Protein AF-A0A0F9D299-F1 (afdb_monomer_lite)

Sequence (82 aa):
MAHFYGTLRGSRGKASRLGTKTSGLDVCAASWAGAIRVHIWHDTSNDVDRFEVRQEAHHGAGVSEPIATGVLGQPAKRQAAE

Radius of gyration: 14.26 Å; chains: 1; bounding box: 33×40×32 Å

Organism: NCBI:txid412755

Secondary structure (DSSP, 8-state):
--SEE--EESSS-EE--EEBTTTBEEEEEEETTEEEEEEEEEETTTTEEEEEEEEE-BTTBS--EEEEEEETTS--EEPPP-

Structure (mmCIF, N/CA/C/O backbone):
data_AF-A0A0F9D299-F1
#
_entry.id   AF-A0A0F9D299-F1
#
loop_
_atom_site.group_PDB
_atom_site.id
_atom_site.type_symbol
_atom_site.label_atom_id
_atom_site.label_alt_id
_atom_site.label_comp_id
_atom_site.label_asym_id
_atom_site.label_entity_id
_atom_site.label_seq_id
_atom_site.pdbx_PDB_ins_code
_atom_site.Cartn_x
_atom_site.Cartn_y
_atom_site.Cartn_z
_atom_site.occupancy
_atom_site.B_iso_or_equiv
_atom_site.auth_seq_id
_atom_site.auth_comp_id
_atom_site.auth_asym_id
_atom_site.auth_atom_id
_atom_site.pdbx_PDB_model_num
ATOM 1 N N . MET A 1 1 ? -10.231 16.576 7.647 1.00 35.69 1 MET A N 1
ATOM 2 C CA . MET A 1 1 ? -9.005 16.071 8.307 1.00 35.69 1 MET A CA 1
ATOM 3 C C . MET A 1 1 ? -8.525 14.856 7.540 1.00 35.69 1 MET A C 1
ATOM 5 O O . MET A 1 1 ? -9.361 14.042 7.168 1.00 35.69 1 MET A O 1
ATOM 9 N N . ALA A 1 2 ? -7.236 14.776 7.218 1.00 30.52 2 ALA A N 1
ATOM 10 C CA . ALA A 1 2 ? -6.713 13.650 6.452 1.00 30.52 2 ALA A CA 1
ATOM 11 C C . ALA A 1 2 ? -6.507 12.450 7.376 1.00 30.52 2 ALA A C 1
ATOM 13 O O . ALA A 1 2 ? -5.901 12.597 8.433 1.00 30.52 2 ALA A O 1
ATOM 14 N N . HIS A 1 3 ? -7.028 11.291 6.982 1.00 36.81 3 HIS A N 1
ATOM 15 C CA . HIS A 1 3 ? -6.948 10.067 7.780 1.00 36.81 3 HIS A CA 1
ATOM 16 C C . HIS A 1 3 ? -5.594 9.356 7.609 1.00 36.81 3 HIS A C 1
ATOM 18 O O . HIS A 1 3 ? -5.131 8.687 8.523 1.00 36.81 3 HIS A O 1
ATOM 24 N N . PHE A 1 4 ? -4.910 9.575 6.479 1.00 37.25 4 PHE A N 1
ATOM 25 C CA . PHE A 1 4 ? -3.624 8.950 6.174 1.00 37.25 4 PHE A CA 1
ATOM 26 C C . PHE A 1 4 ? -2.644 9.968 5.579 1.00 37.25 4 PHE A C 1
ATOM 28 O O . PHE A 1 4 ? -2.983 10.709 4.652 1.00 37.25 4 PHE A O 1
ATOM 35 N N . TYR A 1 5 ? -1.420 9.994 6.112 1.00 41.00 5 TYR A N 1
ATOM 36 C CA . TYR A 1 5 ? -0.335 10.869 5.674 1.00 41.00 5 TYR A CA 1
ATOM 37 C C . TYR A 1 5 ? 0.848 10.024 5.203 1.00 41.00 5 TYR A C 1
ATOM 39 O O . TYR A 1 5 ? 1.398 9.241 5.970 1.00 41.00 5 TYR A O 1
ATOM 47 N N . GLY A 1 6 ? 1.267 10.223 3.955 1.00 43.38 6 GLY A N 1
ATOM 48 C CA . GLY A 1 6 ? 2.517 9.683 3.427 1.00 43.38 6 GLY A CA 1
ATOM 49 C C . GLY A 1 6 ? 3.494 10.809 3.102 1.00 43.38 6 GLY A C 1
ATOM 50 O O . GLY A 1 6 ? 3.118 11.834 2.521 1.00 43.38 6 GLY A O 1
ATOM 51 N N . THR A 1 7 ? 4.760 10.639 3.473 1.00 44.34 7 THR A N 1
ATOM 52 C CA . THR A 1 7 ? 5.850 11.509 3.020 1.00 44.34 7 THR A CA 1
ATOM 53 C C . THR A 1 7 ? 6.799 10.712 2.143 1.00 44.34 7 THR A C 1
ATOM 55 O O . THR A 1 7 ? 7.536 9.869 2.649 1.00 44.34 7 THR A O 1
ATOM 58 N N . LEU A 1 8 ? 6.809 10.999 0.841 1.00 51.62 8 LEU A N 1
ATOM 59 C CA . LEU A 1 8 ? 7.895 10.576 -0.041 1.00 51.62 8 LEU A CA 1
ATOM 60 C C . LEU A 1 8 ? 9.099 11.506 0.157 1.00 51.62 8 LEU A C 1
ATOM 62 O O . LEU A 1 8 ? 8.941 12.731 0.152 1.00 51.62 8 LEU A O 1
ATOM 66 N N . ARG A 1 9 ? 10.298 10.928 0.290 1.00 38.69 9 ARG A N 1
ATOM 67 C CA . ARG A 1 9 ? 11.578 11.650 0.304 1.00 38.69 9 ARG A CA 1
ATOM 68 C C . ARG A 1 9 ? 12.479 11.114 -0.814 1.00 38.69 9 ARG A C 1
ATOM 70 O O . ARG A 1 9 ? 12.749 9.921 -0.860 1.00 38.69 9 ARG A O 1
ATOM 77 N N . GLY A 1 10 ? 12.942 12.010 -1.685 1.00 51.62 10 GLY A N 1
ATOM 78 C CA . GLY A 1 10 ? 13.847 11.770 -2.819 1.00 51.62 10 GLY A CA 1
ATOM 79 C C . GLY A 1 10 ? 14.438 13.099 -3.319 1.00 51.62 10 GLY A C 1
ATOM 80 O O . GLY A 1 10 ? 14.143 14.143 -2.740 1.00 51.62 10 GLY A O 1
ATOM 81 N N . SER A 1 11 ? 15.267 13.099 -4.372 1.00 39.56 11 SER A N 1
ATOM 82 C CA . SER A 1 11 ? 16.076 14.265 -4.809 1.00 39.56 11 SER A CA 1
ATOM 83 C C . SER A 1 11 ? 15.295 15.529 -5.230 1.00 39.56 11 SER A C 1
ATOM 85 O O . SER A 1 11 ? 15.902 16.567 -5.484 1.00 39.56 11 SER A O 1
ATOM 87 N N . ARG A 1 12 ? 13.955 15.493 -5.248 1.00 41.66 12 ARG A N 1
ATOM 88 C CA . ARG A 1 12 ? 13.071 16.662 -5.379 1.00 41.66 12 ARG A CA 1
ATOM 89 C C . ARG A 1 12 ? 11.942 16.630 -4.341 1.00 41.66 12 ARG A C 1
ATOM 91 O O . ARG A 1 12 ? 10.832 16.203 -4.633 1.00 41.66 12 ARG A O 1
ATOM 98 N N . GLY A 1 13 ? 12.223 17.162 -3.152 1.00 50.78 13 GLY A N 1
ATOM 99 C CA . GLY A 1 13 ? 11.207 17.654 -2.212 1.00 50.78 13 GLY A CA 1
ATOM 100 C C . GLY A 1 13 ? 10.286 16.609 -1.562 1.00 50.78 13 GLY A C 1
ATOM 101 O O . GLY A 1 13 ? 10.397 15.404 -1.771 1.00 50.78 13 GLY A O 1
ATOM 102 N N . LYS A 1 14 ? 9.380 17.111 -0.713 1.00 44.69 14 LYS A N 1
ATOM 103 C CA . LYS A 1 14 ? 8.323 16.344 -0.041 1.00 44.69 14 LYS A CA 1
ATOM 104 C C . LYS A 1 14 ? 7.134 16.217 -0.992 1.00 44.69 14 LYS A C 1
ATOM 106 O O . LYS A 1 14 ? 6.467 17.213 -1.258 1.00 44.69 14 LYS A O 1
ATOM 111 N N . ALA A 1 15 ? 6.839 15.011 -1.467 1.00 52.97 15 ALA A N 1
ATOM 112 C CA . ALA A 1 15 ? 5.560 14.726 -2.113 1.00 52.97 15 ALA A CA 1
ATOM 113 C C . ALA A 1 15 ? 4.614 14.121 -1.068 1.00 52.97 15 ALA A C 1
ATOM 115 O O . ALA A 1 15 ? 4.869 13.038 -0.538 1.00 52.97 15 ALA A O 1
ATOM 116 N N . SER A 1 16 ? 3.539 14.841 -0.746 1.00 48.94 16 SER A N 1
ATOM 117 C CA . SER A 1 16 ? 2.454 14.345 0.102 1.00 48.94 16 SER A CA 1
ATOM 118 C C . SER A 1 16 ? 1.180 14.286 -0.730 1.00 48.94 16 SER A C 1
ATOM 120 O O . SER A 1 16 ? 0.671 15.318 -1.162 1.00 48.94 16 SER A O 1
ATOM 122 N N . ARG A 1 17 ? 0.682 13.070 -0.968 1.00 54.91 17 ARG A N 1
ATOM 123 C CA . ARG A 1 17 ? -0.677 12.808 -1.459 1.00 54.91 17 ARG A CA 1
ATOM 124 C C . ARG A 1 17 ? -1.472 12.156 -0.334 1.00 54.91 17 ARG A C 1
ATOM 126 O O . ARG A 1 17 ? -0.910 11.404 0.460 1.00 54.91 17 ARG A O 1
ATOM 133 N N . LEU A 1 18 ? -2.750 12.502 -0.246 1.00 55.16 18 LEU A N 1
ATOM 134 C CA . LEU A 1 18 ? -3.665 12.014 0.780 1.00 55.16 18 LEU A CA 1
ATOM 135 C C . LEU A 1 18 ? -4.589 10.968 0.156 1.00 55.16 18 LEU A C 1
ATOM 137 O O . LEU A 1 18 ? -5.099 11.186 -0.941 1.00 55.16 18 LEU A O 1
ATOM 141 N N . GLY A 1 19 ? -4.820 9.874 0.877 1.00 53.91 19 GLY A N 1
ATOM 142 C CA . GLY A 1 19 ? -5.906 8.936 0.603 1.00 53.91 19 GLY A CA 1
ATOM 143 C C . GLY A 1 19 ? -7.143 9.265 1.439 1.00 53.91 19 GLY A C 1
ATOM 144 O O . GLY A 1 19 ? -7.022 9.778 2.556 1.00 53.91 19 GLY A O 1
ATOM 145 N N . THR A 1 20 ? -8.336 8.977 0.922 1.00 64.31 20 THR A N 1
ATOM 146 C CA . THR A 1 20 ? -9.590 8.999 1.689 1.00 64.31 20 THR A CA 1
ATOM 147 C C . THR A 1 20 ? -9.957 7.587 2.155 1.00 64.31 20 THR A C 1
ATOM 149 O O . THR A 1 20 ? -9.415 6.601 1.658 1.00 64.31 20 THR A O 1
ATOM 152 N N . LYS A 1 21 ? -10.926 7.469 3.079 1.00 59.97 21 LYS A N 1
ATOM 153 C CA . LYS A 1 21 ? -11.489 6.168 3.502 1.00 59.97 21 LYS A CA 1
ATOM 154 C C . LYS A 1 21 ? -12.017 5.354 2.306 1.00 59.97 21 LYS A C 1
ATOM 156 O O . LYS A 1 21 ? -11.981 4.135 2.336 1.00 59.97 21 LYS A O 1
ATOM 161 N N . THR A 1 22 ? -12.470 6.025 1.247 1.00 60.72 22 THR A N 1
ATOM 162 C CA . THR A 1 22 ? -12.994 5.393 0.029 1.00 60.72 22 THR A CA 1
ATOM 163 C C . THR A 1 22 ? -11.936 5.113 -1.036 1.00 60.72 22 THR A C 1
ATOM 165 O O . THR A 1 22 ? -12.102 4.163 -1.790 1.00 60.72 22 THR A O 1
ATOM 168 N N . SER A 1 23 ? -10.872 5.918 -1.131 1.00 64.44 23 SER A N 1
ATOM 169 C CA . SER A 1 23 ? -9.849 5.749 -2.172 1.00 64.44 23 SER A CA 1
ATOM 170 C C . SER A 1 23 ? -8.669 4.888 -1.736 1.00 64.44 23 SER A C 1
ATOM 172 O O . SER A 1 23 ? -7.963 4.368 -2.592 1.00 64.44 23 SER A O 1
ATOM 174 N N . GLY A 1 24 ? -8.396 4.811 -0.430 1.00 73.88 24 GLY A N 1
ATOM 175 C CA . GLY A 1 24 ? -7.126 4.286 0.059 1.00 73.88 24 GLY A CA 1
ATOM 176 C C . GLY A 1 24 ? -5.933 5.124 -0.413 1.00 73.88 24 GLY A C 1
ATOM 177 O O . GLY A 1 24 ? -6.087 6.270 -0.855 1.00 73.88 24 GLY A O 1
ATOM 178 N N . LEU A 1 25 ? -4.737 4.555 -0.303 1.0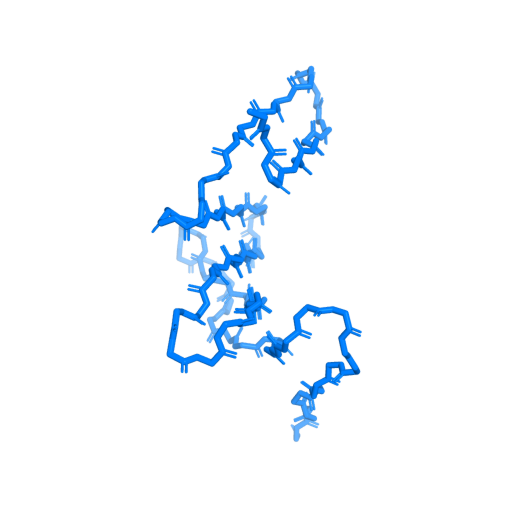0 79.44 25 LEU A N 1
ATOM 179 C CA . LEU A 1 25 ? -3.495 5.135 -0.793 1.00 79.44 25 LEU A CA 1
ATOM 180 C C . LEU A 1 25 ? -2.630 4.048 -1.429 1.00 79.44 25 LEU A C 1
ATOM 182 O O . LEU A 1 25 ? -2.375 3.008 -0.826 1.00 79.44 25 LEU A O 1
ATOM 186 N N . ASP A 1 26 ? -2.153 4.335 -2.633 1.00 78.12 26 ASP A N 1
ATOM 187 C CA . ASP A 1 26 ? -1.276 3.467 -3.405 1.00 78.12 26 ASP A CA 1
ATOM 188 C C . ASP A 1 26 ? 0.050 4.188 -3.659 1.00 78.12 26 ASP A C 1
ATOM 190 O O . ASP A 1 26 ? 0.078 5.339 -4.115 1.00 78.12 26 ASP A O 1
ATOM 194 N N . VAL A 1 27 ? 1.147 3.524 -3.309 1.00 82.19 27 VAL A N 1
ATOM 195 C CA . VAL A 1 27 ? 2.504 4.040 -3.446 1.00 82.19 27 VAL A CA 1
ATOM 196 C C . VAL A 1 27 ? 3.367 2.997 -4.137 1.00 82.19 27 VAL A C 1
ATOM 198 O O . VAL A 1 27 ? 3.462 1.860 -3.686 1.00 82.19 27 VAL A O 1
ATOM 201 N N . CYS A 1 28 ? 4.060 3.415 -5.195 1.00 82.50 28 CYS A N 1
ATOM 202 C CA . CYS A 1 28 ? 5.023 2.594 -5.917 1.00 82.50 28 CYS A CA 1
ATOM 203 C C . CYS A 1 28 ? 6.419 3.222 -5.821 1.00 82.50 28 CYS A C 1
ATOM 205 O O . CYS A 1 28 ? 6.599 4.407 -6.116 1.00 82.50 28 CYS A O 1
ATOM 207 N N . ALA A 1 29 ? 7.398 2.425 -5.400 1.00 80.81 29 ALA A N 1
ATOM 208 C CA . ALA A 1 29 ? 8.815 2.756 -5.423 1.00 80.81 29 ALA A CA 1
ATOM 209 C C . ALA A 1 29 ? 9.516 1.816 -6.407 1.00 80.81 29 ALA A C 1
ATOM 211 O O . ALA A 1 29 ? 9.570 0.610 -6.181 1.00 80.81 29 ALA A O 1
ATOM 212 N N . ALA A 1 30 ? 10.040 2.366 -7.501 1.00 81.69 30 ALA A N 1
ATOM 213 C CA . ALA A 1 30 ? 10.579 1.591 -8.611 1.00 81.69 30 ALA A CA 1
ATOM 214 C C . ALA A 1 30 ? 12.092 1.769 -8.791 1.00 81.69 30 ALA A C 1
ATOM 216 O O . ALA A 1 30 ? 12.663 2.814 -8.478 1.00 81.69 30 ALA A O 1
ATOM 217 N N . SER A 1 31 ? 12.723 0.733 -9.335 1.00 79.38 31 SER A N 1
ATOM 218 C CA . SER A 1 31 ? 14.126 0.662 -9.734 1.00 79.38 31 SER A CA 1
ATOM 219 C C . SER A 1 31 ? 14.246 -0.017 -11.105 1.00 79.38 31 SER A C 1
ATOM 221 O O . SER A 1 31 ? 13.265 -0.513 -11.658 1.00 79.38 31 SER A O 1
ATOM 223 N N . TRP A 1 32 ? 15.467 -0.099 -11.637 1.00 76.12 32 TRP A N 1
ATOM 224 C CA . TRP A 1 32 ? 15.756 -0.845 -12.868 1.00 76.12 32 TRP A CA 1
ATOM 225 C C . TRP A 1 32 ? 15.497 -2.352 -12.751 1.00 76.12 32 TRP 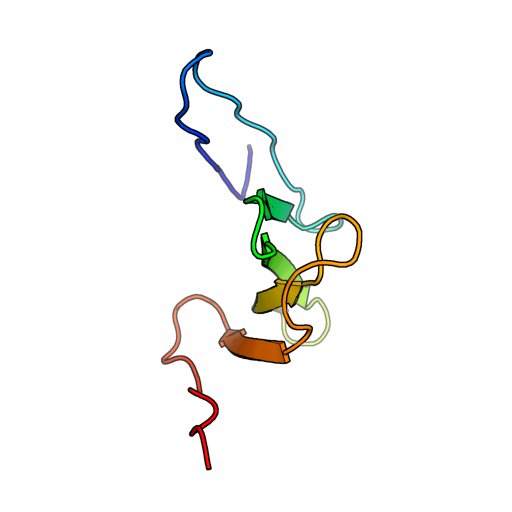A C 1
ATOM 227 O O . TRP A 1 32 ? 15.324 -3.016 -13.765 1.00 76.12 32 TRP A O 1
ATOM 237 N N . ALA A 1 33 ? 15.476 -2.891 -11.530 1.00 85.88 33 ALA A N 1
ATOM 238 C CA . ALA A 1 33 ? 15.278 -4.312 -11.264 1.00 85.88 33 ALA A CA 1
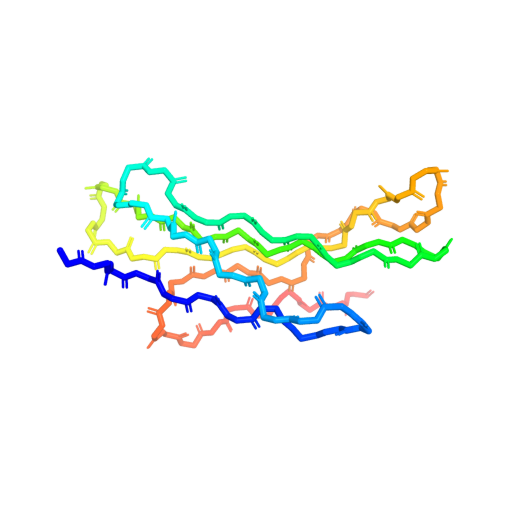ATOM 239 C C . ALA A 1 33 ? 13.829 -4.659 -10.876 1.00 85.88 33 ALA A C 1
ATOM 241 O O . ALA A 1 33 ? 13.573 -5.783 -10.458 1.00 85.88 33 ALA A O 1
ATOM 242 N N . GLY A 1 34 ? 12.891 -3.712 -10.980 1.00 84.19 34 GLY A N 1
ATOM 243 C CA . GLY A 1 34 ? 11.501 -3.880 -10.550 1.00 84.19 34 GLY A CA 1
ATOM 244 C C . GLY A 1 34 ? 11.070 -2.836 -9.528 1.00 84.19 34 GLY A C 1
ATOM 245 O O . GLY A 1 34 ? 11.798 -1.877 -9.248 1.00 84.19 34 GLY A O 1
ATOM 246 N N . ALA A 1 35 ? 9.874 -3.007 -8.975 1.00 85.50 35 ALA A N 1
ATOM 247 C CA . ALA A 1 35 ? 9.265 -2.068 -8.044 1.00 85.50 35 ALA A CA 1
ATOM 248 C C . ALA A 1 35 ? 8.651 -2.753 -6.823 1.00 85.50 35 ALA A C 1
ATOM 250 O O . ALA A 1 35 ? 8.253 -3.911 -6.876 1.00 85.50 35 ALA A O 1
ATOM 251 N N . ILE A 1 36 ? 8.522 -1.990 -5.740 1.00 89.56 36 ILE A N 1
ATOM 252 C CA . ILE A 1 36 ? 7.695 -2.333 -4.587 1.00 89.56 36 ILE A CA 1
ATOM 253 C C . ILE A 1 36 ? 6.462 -1.449 -4.604 1.00 89.56 36 ILE A C 1
ATOM 255 O O . ILE A 1 36 ? 6.566 -0.221 -4.682 1.00 89.56 36 ILE A O 1
ATOM 259 N N . ARG A 1 37 ? 5.298 -2.077 -4.470 1.00 87.62 37 ARG A N 1
ATOM 260 C CA . ARG A 1 37 ? 4.022 -1.390 -4.336 1.00 87.62 37 ARG A CA 1
ATOM 261 C C . ARG A 1 37 ? 3.412 -1.659 -2.976 1.00 87.62 37 ARG A C 1
ATOM 263 O O . ARG A 1 37 ? 3.369 -2.801 -2.523 1.00 87.62 37 ARG A O 1
ATOM 270 N N . VAL A 1 38 ? 2.945 -0.592 -2.343 1.00 89.88 38 VAL A N 1
ATOM 271 C CA . VAL A 1 38 ? 2.211 -0.628 -1.084 1.00 89.88 38 VAL A CA 1
ATOM 272 C C . VAL A 1 38 ? 0.838 -0.038 -1.333 1.00 89.88 38 VAL A C 1
ATOM 274 O O . VAL A 1 38 ? 0.721 1.118 -1.742 1.00 89.88 38 VAL A O 1
ATOM 277 N N . HIS A 1 39 ? -0.191 -0.823 -1.055 1.00 87.75 39 HIS A N 1
ATOM 278 C CA . HIS A 1 39 ? -1.574 -0.391 -1.130 1.00 87.75 39 HIS A CA 1
ATOM 279 C C . HIS A 1 39 ? -2.212 -0.501 0.250 1.00 87.75 39 HIS A C 1
ATOM 281 O O . HIS A 1 39 ? -2.123 -1.540 0.901 1.00 87.75 39 HIS A O 1
ATOM 287 N N . ILE A 1 40 ? -2.838 0.581 0.700 1.00 88.62 40 ILE A N 1
ATOM 288 C CA . ILE A 1 40 ? -3.603 0.642 1.944 1.00 88.62 40 ILE A CA 1
ATOM 289 C C . ILE A 1 40 ? -5.022 1.065 1.600 1.00 88.62 40 ILE A C 1
ATOM 291 O O . ILE A 1 40 ? -5.213 2.063 0.908 1.00 88.62 40 ILE A O 1
ATOM 295 N N . TRP A 1 41 ? -6.015 0.356 2.120 1.00 87.25 41 TRP A N 1
ATOM 296 C CA . TRP A 1 41 ? -7.421 0.695 1.929 1.00 87.25 41 TRP A CA 1
ATOM 297 C C . TRP A 1 41 ? -8.233 0.352 3.171 1.00 87.25 41 TRP A C 1
ATOM 299 O O . TRP A 1 41 ? -7.829 -0.476 3.985 1.00 87.25 41 TRP A O 1
ATOM 309 N N . HIS A 1 42 ? -9.397 0.978 3.306 1.00 87.06 42 HIS A N 1
ATOM 310 C CA . HIS A 1 42 ? -10.342 0.629 4.353 1.00 87.06 42 HIS A CA 1
ATOM 311 C C . HIS A 1 42 ? -11.290 -0.475 3.863 1.00 87.06 42 HIS A C 1
ATOM 313 O O . HIS A 1 42 ? -11.985 -0.305 2.860 1.00 87.06 42 HIS A O 1
ATOM 319 N N . ASP A 1 43 ? -11.331 -1.604 4.566 1.00 88.31 43 ASP A N 1
ATOM 320 C CA . ASP A 1 43 ? -12.299 -2.678 4.355 1.00 88.31 43 ASP A CA 1
ATOM 321 C C . ASP A 1 43 ? -13.589 -2.352 5.113 1.00 88.31 43 ASP A C 1
ATOM 323 O O . ASP A 1 43 ? -13.721 -2.626 6.306 1.00 88.31 43 ASP A O 1
ATOM 327 N N . THR A 1 44 ? -14.556 -1.778 4.397 1.00 85.19 44 THR A N 1
ATOM 328 C CA . THR A 1 44 ? -15.851 -1.361 4.954 1.00 85.19 44 THR A CA 1
ATOM 329 C C . THR A 1 44 ? -16.669 -2.511 5.535 1.00 85.19 44 THR A C 1
ATOM 331 O O . THR A 1 44 ? -17.523 -2.262 6.379 1.00 85.19 44 THR A O 1
ATOM 334 N N . SER A 1 45 ? -16.431 -3.757 5.108 1.00 88.50 45 SER A N 1
ATOM 335 C CA . SER A 1 45 ? -17.212 -4.913 5.572 1.00 88.50 45 SER A CA 1
ATOM 336 C C . SER A 1 45 ? -16.801 -5.356 6.973 1.00 88.50 45 SER A C 1
ATOM 338 O O . SER A 1 45 ? -17.613 -5.906 7.710 1.00 88.50 45 SER A O 1
ATOM 340 N N . ASN A 1 46 ? -15.542 -5.113 7.335 1.00 87.94 46 ASN A N 1
ATOM 341 C CA . ASN A 1 46 ? -14.974 -5.486 8.628 1.00 87.94 46 ASN A CA 1
ATOM 342 C C . ASN A 1 46 ? -14.609 -4.258 9.486 1.00 87.94 46 ASN A C 1
ATOM 344 O O . ASN A 1 46 ? -14.124 -4.434 10.597 1.00 87.94 46 ASN A O 1
ATOM 348 N N . ASP A 1 47 ? -14.828 -3.043 8.965 1.00 90.25 47 ASP A N 1
ATOM 349 C CA . ASP A 1 47 ? -14.431 -1.742 9.534 1.00 90.25 47 ASP A CA 1
ATOM 350 C C . ASP A 1 47 ? -12.969 -1.719 10.015 1.00 90.25 47 ASP A C 1
ATOM 352 O O . ASP A 1 47 ? -12.637 -1.223 11.090 1.00 90.25 47 ASP A O 1
ATOM 356 N N . VAL A 1 48 ? -12.070 -2.267 9.193 1.00 90.12 48 VAL A N 1
ATOM 357 C CA . VAL A 1 48 ? -10.624 -2.296 9.457 1.00 90.12 48 VAL A CA 1
ATOM 358 C C . VAL A 1 48 ? -9.837 -1.751 8.278 1.00 90.12 48 VAL A C 1
ATOM 360 O O . VAL A 1 48 ? -10.230 -1.901 7.123 1.00 90.12 48 VAL A O 1
ATOM 363 N N . ASP A 1 49 ? -8.672 -1.175 8.551 1.00 90.06 49 ASP A N 1
ATOM 364 C CA . ASP A 1 49 ? -7.739 -0.782 7.501 1.00 90.06 49 ASP A CA 1
ATOM 365 C C . ASP A 1 49 ? -6.841 -1.967 7.131 1.00 90.06 49 ASP A C 1
ATOM 367 O O . ASP A 1 49 ? -6.228 -2.606 7.990 1.00 90.06 49 ASP A O 1
ATOM 371 N N . ARG A 1 50 ? -6.759 -2.278 5.840 1.00 91.56 50 ARG A N 1
ATOM 372 C CA . ARG A 1 50 ? -5.933 -3.354 5.290 1.00 91.56 50 ARG A CA 1
ATOM 373 C C . ARG A 1 50 ? -4.740 -2.796 4.538 1.00 91.56 50 ARG A C 1
ATOM 375 O O . ARG A 1 50 ? -4.760 -1.662 4.062 1.00 91.56 50 ARG A O 1
ATOM 382 N N . PHE A 1 51 ? -3.715 -3.627 4.406 1.00 91.50 51 PHE A N 1
ATOM 383 C CA . PHE A 1 51 ? -2.569 -3.341 3.561 1.00 91.50 51 PHE A CA 1
ATOM 384 C C . PHE A 1 51 ? -2.162 -4.552 2.719 1.00 91.50 51 PHE A C 1
ATOM 386 O O . PHE A 1 51 ? -2.353 -5.708 3.112 1.00 91.50 51 PHE A O 1
ATOM 393 N N . GLU A 1 52 ? -1.536 -4.259 1.587 1.00 92.00 52 GLU A N 1
ATOM 394 C CA . GLU A 1 52 ? -0.834 -5.194 0.714 1.00 92.00 52 GLU A CA 1
ATOM 395 C C . GLU A 1 52 ? 0.517 -4.584 0.332 1.00 92.00 52 GLU A C 1
ATOM 397 O O . GLU A 1 52 ? 0.603 -3.409 -0.027 1.00 92.00 52 GLU A O 1
ATOM 402 N N . VAL A 1 53 ? 1.571 -5.391 0.419 1.00 92.94 53 VAL A N 1
ATOM 403 C CA . VAL A 1 53 ? 2.912 -5.084 -0.080 1.00 92.94 53 VAL A CA 1
ATOM 404 C C . VAL A 1 53 ? 3.290 -6.156 -1.086 1.00 92.94 53 VAL A C 1
ATOM 406 O O . VAL A 1 53 ? 3.221 -7.345 -0.766 1.00 92.94 53 VAL A O 1
ATOM 409 N N . ARG A 1 54 ? 3.719 -5.747 -2.278 1.00 92.38 54 ARG A N 1
ATOM 410 C CA . ARG A 1 54 ? 4.119 -6.667 -3.346 1.00 92.38 54 ARG A CA 1
ATOM 411 C C . ARG A 1 54 ? 5.295 -6.146 -4.157 1.00 92.38 54 ARG A C 1
ATOM 413 O O . ARG A 1 54 ? 5.475 -4.932 -4.268 1.00 92.38 54 ARG A O 1
ATOM 420 N N . GLN A 1 55 ? 6.059 -7.066 -4.735 1.00 93.19 55 GLN A N 1
ATOM 421 C CA . GLN A 1 55 ? 6.915 -6.757 -5.873 1.00 93.19 55 GLN A CA 1
ATOM 422 C C . GLN A 1 55 ? 6.055 -6.663 -7.137 1.00 93.19 55 GLN A C 1
ATOM 424 O O . GLN A 1 55 ? 5.105 -7.429 -7.312 1.00 93.19 55 GLN A O 1
ATOM 429 N N . GLU A 1 56 ? 6.386 -5.725 -8.014 1.00 89.06 56 GLU A N 1
ATOM 430 C CA . GLU A 1 56 ? 5.834 -5.638 -9.360 1.00 89.06 56 GLU A CA 1
ATOM 431 C C . GLU A 1 56 ? 6.960 -5.491 -10.376 1.00 89.06 56 GLU A C 1
ATOM 433 O O . GLU A 1 56 ? 7.933 -4.757 -10.161 1.00 89.06 56 GLU A O 1
ATOM 438 N N . ALA A 1 57 ? 6.780 -6.123 -11.535 1.00 88.69 57 ALA A N 1
ATOM 439 C CA . ALA A 1 57 ? 7.617 -5.830 -12.683 1.00 88.69 57 ALA A CA 1
ATOM 440 C C . ALA A 1 57 ? 7.470 -4.352 -13.092 1.00 88.69 57 ALA A C 1
ATOM 442 O O . ALA A 1 57 ? 6.364 -3.836 -13.269 1.00 88.69 57 ALA A O 1
ATOM 443 N N . HIS A 1 58 ? 8.596 -3.674 -13.295 1.00 81.31 58 HIS A N 1
ATOM 444 C CA . HIS A 1 58 ? 8.660 -2.294 -13.758 1.00 81.31 58 HIS A CA 1
ATOM 445 C C . HIS A 1 58 ? 9.386 -2.252 -15.102 1.00 81.31 58 HIS A C 1
ATOM 447 O O . HIS A 1 58 ? 10.537 -2.666 -15.203 1.00 81.31 58 HIS A O 1
ATOM 453 N N . HIS A 1 59 ? 8.695 -1.804 -16.156 1.00 83.62 59 HIS A N 1
ATOM 454 C CA . HIS A 1 59 ? 9.208 -1.815 -17.536 1.00 83.62 59 HIS A CA 1
ATOM 455 C C . HIS A 1 59 ? 9.746 -3.184 -18.007 1.00 83.62 59 HIS A C 1
ATOM 457 O O . HIS A 1 59 ? 10.707 -3.256 -18.766 1.00 83.62 59 HIS A O 1
ATOM 463 N N . GLY A 1 60 ? 9.109 -4.277 -17.571 1.00 83.06 60 GLY A N 1
ATOM 464 C CA . GLY A 1 60 ? 9.479 -5.645 -17.956 1.00 83.06 60 GLY A CA 1
ATOM 465 C C . GLY A 1 60 ? 10.613 -6.265 -17.135 1.00 83.06 60 GLY A C 1
ATOM 466 O O . GLY A 1 60 ? 10.948 -7.421 -17.370 1.00 83.06 60 GLY A O 1
ATOM 467 N N . ALA A 1 61 ? 11.174 -5.539 -16.164 1.00 78.06 61 ALA A N 1
ATOM 468 C CA . ALA A 1 61 ? 12.179 -6.047 -15.235 1.00 78.06 61 ALA A CA 1
ATOM 469 C C . ALA A 1 61 ? 11.592 -6.264 -13.832 1.00 78.06 61 ALA A C 1
ATOM 471 O O . ALA A 1 61 ? 10.756 -5.482 -13.377 1.00 78.06 61 ALA A O 1
ATOM 472 N N . GLY A 1 62 ? 12.067 -7.298 -13.138 1.00 87.75 62 GLY A N 1
ATOM 473 C CA . GLY A 1 62 ? 11.647 -7.652 -11.781 1.00 87.75 62 GLY A CA 1
ATOM 474 C C . GLY A 1 62 ? 10.666 -8.816 -11.720 1.00 87.75 62 GLY A C 1
ATOM 475 O O . GLY A 1 62 ? 10.410 -9.491 -12.716 1.00 87.75 62 GLY A O 1
ATOM 476 N N . VAL A 1 63 ? 10.139 -9.057 -10.523 1.00 91.12 63 VAL A N 1
ATOM 477 C CA . VAL A 1 63 ? 9.205 -10.148 -10.232 1.00 91.12 63 VAL A CA 1
ATOM 478 C C . VAL A 1 63 ? 7.872 -9.592 -9.746 1.00 91.12 63 VAL A C 1
ATOM 480 O O . VAL A 1 63 ? 7.806 -8.492 -9.199 1.00 91.12 63 VAL A O 1
ATOM 483 N N . SER A 1 64 ? 6.807 -10.356 -9.965 1.00 91.38 64 SER A N 1
ATOM 484 C CA . SER A 1 64 ? 5.464 -10.022 -9.499 1.00 91.38 64 SER A CA 1
ATOM 485 C C . SER A 1 64 ? 5.062 -11.017 -8.425 1.00 91.38 64 SER A C 1
ATOM 487 O O . SER A 1 64 ? 4.587 -12.107 -8.738 1.00 91.38 64 SER A 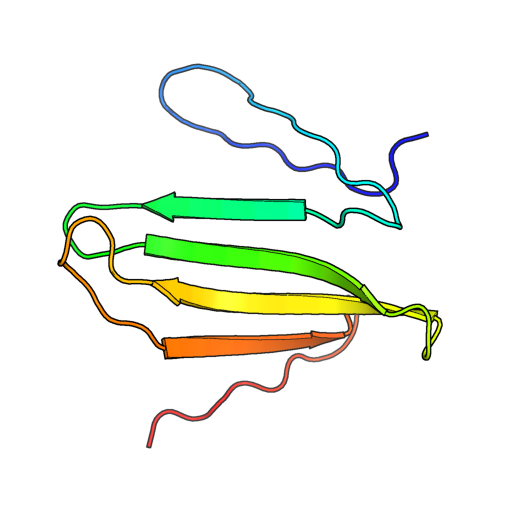O 1
ATOM 489 N N . GLU A 1 65 ? 5.274 -10.649 -7.166 1.00 92.88 65 GLU A N 1
ATOM 490 C CA . GLU A 1 65 ? 4.984 -11.520 -6.029 1.00 92.88 65 GLU A CA 1
ATOM 491 C C . GLU A 1 65 ? 4.458 -10.732 -4.820 1.00 92.88 65 GLU A C 1
ATOM 493 O O . GLU A 1 65 ? 4.939 -9.630 -4.533 1.00 92.88 65 GLU A O 1
ATOM 498 N N . PRO A 1 66 ? 3.467 -11.268 -4.090 1.00 91.19 66 PRO A N 1
ATOM 499 C CA . PRO A 1 66 ? 3.059 -10.709 -2.810 1.00 91.19 66 PRO A CA 1
ATOM 500 C C . PRO A 1 66 ? 4.158 -10.915 -1.758 1.00 91.19 66 PRO A C 1
ATOM 502 O O . PRO A 1 66 ? 4.713 -11.998 -1.623 1.00 91.19 66 PRO A O 1
ATOM 505 N N . ILE A 1 67 ? 4.445 -9.874 -0.975 1.00 92.88 67 ILE A N 1
ATOM 506 C CA . ILE A 1 67 ? 5.403 -9.925 0.142 1.00 92.88 67 ILE A CA 1
ATOM 507 C C . ILE A 1 67 ? 4.651 -10.059 1.469 1.00 92.88 67 ILE A C 1
ATOM 509 O O . ILE A 1 67 ? 4.999 -10.872 2.328 1.00 92.88 67 ILE A O 1
ATOM 513 N N . ALA A 1 68 ? 3.627 -9.227 1.671 1.00 92.19 68 ALA A N 1
ATOM 514 C CA . ALA A 1 68 ? 2.868 -9.198 2.916 1.00 92.19 68 ALA A CA 1
ATOM 515 C C . ALA A 1 68 ? 1.458 -8.650 2.709 1.00 92.19 68 ALA A C 1
ATOM 517 O O . ALA A 1 68 ? 1.243 -7.716 1.940 1.00 92.19 68 ALA A O 1
ATOM 518 N N . THR A 1 69 ? 0.504 -9.189 3.464 1.00 92.75 69 THR A N 1
ATOM 519 C CA . THR A 1 69 ? -0.858 -8.656 3.561 1.00 92.75 69 THR A CA 1
ATOM 520 C C . THR A 1 69 ? -1.342 -8.727 5.004 1.00 92.75 69 THR A C 1
ATOM 522 O O . THR A 1 69 ? -0.862 -9.543 5.799 1.00 92.75 69 THR A O 1
ATOM 525 N N . GLY A 1 70 ? -2.297 -7.875 5.372 1.00 92.56 70 GLY A N 1
ATOM 526 C CA . GLY A 1 70 ? -2.882 -7.935 6.706 1.00 92.56 70 GLY A CA 1
ATOM 527 C C . GLY A 1 70 ? -3.765 -6.754 7.068 1.00 92.56 70 GLY A C 1
ATOM 528 O O . GLY A 1 70 ? -4.091 -5.911 6.234 1.00 92.56 70 GLY A O 1
ATOM 529 N N . VAL A 1 71 ? -4.145 -6.726 8.345 1.00 92.75 71 VAL A N 1
ATOM 530 C CA . VAL A 1 71 ? -4.830 -5.600 8.982 1.00 92.75 71 VAL A CA 1
ATOM 531 C C . VAL A 1 71 ? -3.776 -4.684 9.596 1.00 92.75 71 VAL A C 1
ATOM 533 O O . VAL A 1 71 ? -2.881 -5.144 10.310 1.00 92.75 71 VAL A O 1
ATOM 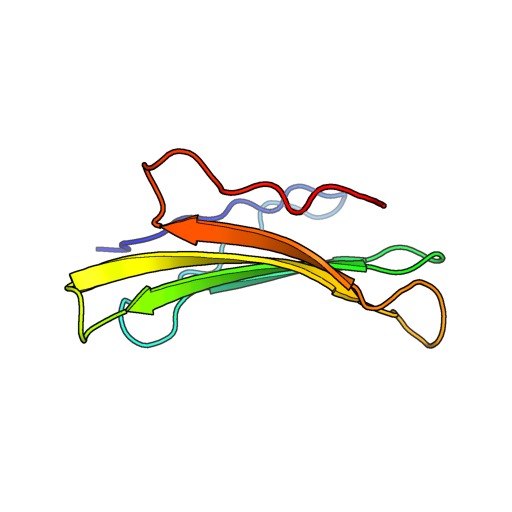536 N N . LEU A 1 72 ? -3.858 -3.390 9.305 1.00 89.12 72 LEU A N 1
ATOM 537 C CA . LEU A 1 72 ? -2.983 -2.385 9.897 1.00 89.12 72 LEU A CA 1
ATOM 538 C C . LEU A 1 72 ? -3.164 -2.350 11.420 1.00 89.12 72 LEU A C 1
ATOM 540 O O . LEU A 1 72 ? -4.275 -2.420 11.935 1.00 89.12 72 LEU A O 1
ATOM 544 N N . GLY A 1 73 ? -2.050 -2.255 12.149 1.00 87.44 73 GLY A N 1
ATOM 545 C CA . GLY A 1 73 ? -2.046 -2.296 13.616 1.00 87.44 73 GLY A CA 1
ATOM 546 C C . GLY A 1 73 ? -2.088 -3.704 14.222 1.00 87.44 73 GLY A C 1
ATOM 547 O O . GLY A 1 73 ? -2.076 -3.829 15.443 1.00 87.44 73 GLY A O 1
ATOM 548 N N . GLN A 1 74 ? -2.091 -4.762 13.404 1.00 90.31 74 GLN A N 1
ATOM 549 C CA . GLN A 1 74 ? -2.022 -6.154 13.857 1.00 90.31 74 GLN A CA 1
ATOM 550 C C . GLN A 1 74 ? -0.761 -6.855 13.321 1.00 90.31 74 GLN A C 1
ATOM 552 O O . GLN A 1 74 ? -0.184 -6.405 12.326 1.00 90.31 74 GLN A O 1
ATOM 557 N N . PRO A 1 75 ? -0.307 -7.959 13.950 1.00 84.19 75 PRO A N 1
ATOM 558 C CA . PRO A 1 75 ? 0.807 -8.745 13.435 1.00 84.19 75 PRO A CA 1
ATOM 559 C C . PRO A 1 75 ? 0.539 -9.208 11.999 1.00 84.19 75 PRO A C 1
ATOM 561 O O . PRO A 1 75 ? -0.441 -9.902 11.722 1.00 84.19 75 PRO A O 1
ATOM 564 N N . ALA A 1 76 ? 1.422 -8.822 11.081 1.00 73.75 76 ALA A N 1
ATOM 565 C CA . ALA A 1 76 ? 1.333 -9.224 9.687 1.00 73.75 76 ALA A CA 1
ATOM 566 C C . ALA A 1 76 ? 1.592 -10.729 9.545 1.00 73.75 76 ALA A C 1
ATOM 568 O O . ALA A 1 76 ? 2.555 -11.259 10.106 1.00 73.75 76 ALA A O 1
ATOM 569 N N . LYS A 1 77 ? 0.783 -11.410 8.729 1.00 70.19 77 LYS A N 1
ATOM 570 C CA . LYS A 1 77 ? 1.123 -12.759 8.274 1.00 70.19 77 LYS A CA 1
ATOM 571 C C . LYS A 1 77 ? 2.203 -12.618 7.204 1.00 70.19 77 LYS A C 1
ATOM 573 O O . LYS A 1 77 ? 1.940 -12.096 6.124 1.00 70.19 77 LYS A O 1
ATOM 578 N N . ARG A 1 78 ? 3.429 -13.043 7.514 1.00 62.25 78 ARG A N 1
ATOM 579 C CA . ARG A 1 78 ? 4.477 -13.197 6.497 1.00 62.25 78 ARG A CA 1
ATOM 580 C C . ARG A 1 78 ? 4.141 -14.428 5.666 1.00 62.25 78 ARG A C 1
ATOM 582 O O . ARG A 1 78 ? 3.864 -15.478 6.242 1.00 62.25 78 ARG A O 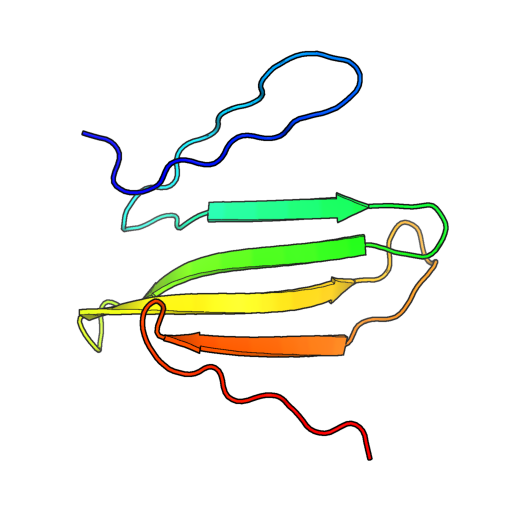1
ATOM 589 N N . GLN A 1 79 ? 4.161 -14.304 4.344 1.00 60.91 79 GLN A N 1
ATOM 590 C CA . GLN A 1 79 ? 4.220 -15.493 3.504 1.00 60.91 79 GLN A CA 1
ATOM 591 C C . GLN A 1 79 ? 5.652 -16.024 3.604 1.00 60.91 79 GLN A C 1
ATOM 593 O O . GLN A 1 79 ? 6.611 -15.281 3.395 1.00 60.91 79 GLN A O 1
ATOM 598 N N . ALA A 1 80 ? 5.793 -17.258 4.087 1.00 53.66 80 ALA A N 1
ATOM 599 C CA . ALA A 1 80 ? 7.083 -17.927 4.130 1.00 53.66 80 ALA A CA 1
ATOM 600 C C . ALA A 1 80 ? 7.524 -18.184 2.685 1.00 53.66 80 ALA A C 1
ATOM 602 O O . ALA A 1 80 ? 6.730 -18.691 1.896 1.00 53.66 80 ALA A O 1
ATOM 603 N N . ALA A 1 81 ? 8.756 -17.799 2.352 1.00 52.66 81 ALA A N 1
ATOM 604 C CA . ALA A 1 81 ? 9.399 -18.263 1.133 1.00 52.66 81 ALA A CA 1
ATOM 605 C C . ALA A 1 81 ? 9.649 -19.769 1.300 1.00 52.66 81 ALA A C 1
ATOM 607 O O . ALA A 1 81 ? 10.331 -20.162 2.251 1.00 52.66 81 ALA A O 1
ATOM 608 N N . GLU A 1 82 ? 9.014 -20.575 0.452 1.00 39.19 82 GLU A N 1
ATOM 609 C CA . GLU A 1 82 ? 9.318 -22.001 0.280 1.00 39.19 82 GLU A CA 1
ATOM 610 C C . GLU A 1 82 ? 10.610 -22.173 -0.527 1.00 39.19 82 GLU A C 1
ATOM 612 O O . GLU A 1 82 ? 10.814 -21.388 -1.485 1.00 39.19 82 GLU A O 1
#

Foldseek 3Di:
DAPDWDFDDDPDDTDTDTDDQQGFDWDWDADPQWIKIKTWHQDPVVRFIKIWIFTGGDPNHHDTGTQWIDTPPDDTDGDDDD

pLDDT: mean 73.77, std 19.23, range [30.52, 93.19]